Protein AF-E3LGC1-F1 (afdb_monomer_lite)

Foldseek 3Di:
DDDPDDDDDDDPPVCVVCVVVVVCCCVPPVVVVVVVVVVLQCCLCVPQQVVFFGWDQPDDDDDDDSVRIFTDGDPPFDDRNSPDHDDPPPPPVPPPPDDPDCVVVPPDDDDDDDDDDDDPDPDPPDDDPPDPDDDDDDDDDDD

Secondary structure (DSSP, 8-state):
---S--------TTHHHHHHHHHHHIIIIIHHHHHHHHHHHHHHHHHHSTTSEEEE-SS--SS--GGG-EEEEPTTEESSSS-EE-------PPPPSS---GGGT-------------------SS-----------------

Sequence (143 aa):
MNMNSVVIWSTSQSIRSRCGLIQNYLDNTLGPYLQLTDRSMDKCRQERCEGRGECYLPRPKLNPALYNFACRCERPYFGKSCEYRGRRIGYSKARPSVIPDVSAYFQSASTSSSGINRYNAPNQYYARTNVKNNNLEKRELKI

Organism: Caenorhabditis remanei (NCBI:txid31234)

Radius of gyration: 30.2 Å; chains: 1; bounding box: 85×73×46 Å

Structure (mmCIF, N/CA/C/O backbone):
data_AF-E3LGC1-F1
#
_entry.id   AF-E3LGC1-F1
#
loop_
_atom_site.group_PDB
_atom_site.id
_atom_site.type_symbol
_atom_site.label_atom_id
_atom_site.label_alt_id
_atom_site.label_comp_id
_atom_site.label_asym_id
_atom_site.label_entity_id
_atom_site.label_seq_id
_atom_site.pdbx_PDB_ins_code
_atom_site.Cartn_x
_atom_site.Cartn_y
_atom_site.Cartn_z
_atom_site.occupancy
_atom_site.B_iso_or_equiv
_atom_site.auth_seq_id
_atom_site.auth_comp_id
_atom_site.auth_asym_id
_atom_site.auth_atom_id
_atom_site.pdbx_PDB_model_num
ATOM 1 N N . MET A 1 1 ? 9.355 4.899 4.734 1.00 53.66 1 MET A N 1
ATOM 2 C CA . MET A 1 1 ? 9.551 3.712 5.582 1.00 53.66 1 MET A CA 1
ATOM 3 C C . MET A 1 1 ? 9.100 2.498 4.790 1.00 53.66 1 MET A C 1
ATOM 5 O O . MET A 1 1 ? 8.113 2.619 4.078 1.00 53.66 1 MET A O 1
ATOM 9 N N . ASN A 1 2 ? 9.845 1.393 4.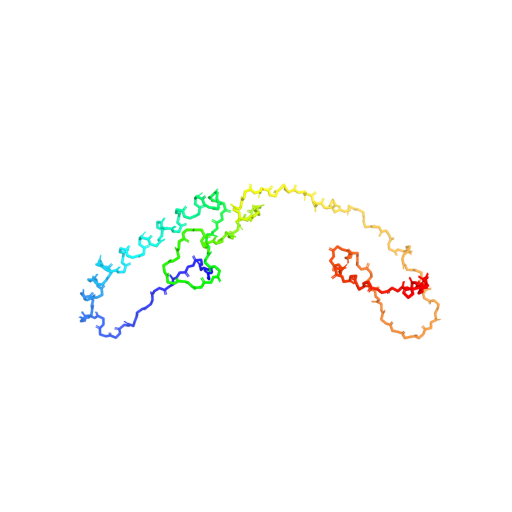837 1.00 64.94 2 ASN A N 1
ATOM 10 C CA . ASN A 1 2 ? 9.415 0.112 4.273 1.00 64.94 2 ASN A CA 1
ATOM 11 C C . ASN A 1 2 ? 8.949 -0.766 5.444 1.00 64.94 2 ASN A C 1
ATOM 13 O O . ASN A 1 2 ? 9.717 -0.925 6.394 1.00 64.94 2 ASN A O 1
ATOM 17 N N . MET A 1 3 ? 7.712 -1.257 5.408 1.00 69.06 3 MET A N 1
ATOM 18 C CA . MET A 1 3 ? 7.133 -2.122 6.436 1.00 69.06 3 MET A CA 1
ATOM 19 C C . MET A 1 3 ? 6.596 -3.382 5.764 1.00 69.06 3 MET A C 1
ATOM 21 O O . MET A 1 3 ? 5.773 -3.283 4.863 1.00 69.06 3 MET A O 1
ATOM 25 N N . ASN A 1 4 ? 7.056 -4.552 6.207 1.00 71.94 4 ASN A N 1
ATOM 26 C CA . ASN A 1 4 ? 6.619 -5.836 5.649 1.00 71.94 4 ASN A CA 1
ATOM 27 C C . ASN A 1 4 ? 5.306 -6.330 6.280 1.00 71.94 4 ASN A C 1
ATOM 29 O O . ASN A 1 4 ? 4.612 -7.153 5.696 1.00 71.94 4 ASN A O 1
ATOM 33 N N . SER A 1 5 ? 4.993 -5.869 7.492 1.00 81.19 5 SER A N 1
ATOM 34 C CA . SER A 1 5 ? 3.791 -6.250 8.230 1.00 81.19 5 SER A CA 1
ATOM 35 C C . SER A 1 5 ? 3.438 -5.179 9.253 1.00 81.19 5 SER A C 1
ATOM 37 O O . SER A 1 5 ? 4.331 -4.595 9.871 1.00 81.19 5 SER A O 1
ATOM 39 N N . VAL A 1 6 ? 2.144 -4.980 9.483 1.00 88.19 6 VAL A N 1
ATOM 40 C CA . VAL A 1 6 ? 1.616 -4.119 10.544 1.00 88.19 6 VAL A CA 1
ATOM 41 C C . VAL A 1 6 ? 0.771 -4.977 11.474 1.00 88.19 6 VAL A C 1
ATOM 43 O O . VAL A 1 6 ? -0.055 -5.762 11.017 1.00 88.19 6 VAL A O 1
ATOM 46 N N . VAL A 1 7 ? 0.976 -4.825 12.781 1.00 91.38 7 VAL A N 1
ATOM 47 C CA . VAL A 1 7 ? 0.143 -5.469 13.800 1.00 91.38 7 VAL A CA 1
ATOM 48 C C . VAL A 1 7 ? -0.765 -4.407 14.401 1.00 91.38 7 VAL A C 1
ATOM 50 O O . VAL A 1 7 ? -0.289 -3.447 15.005 1.00 91.38 7 VAL A O 1
ATOM 53 N N . ILE A 1 8 ? -2.073 -4.575 14.219 1.00 90.25 8 ILE A N 1
ATOM 54 C CA . ILE A 1 8 ? -3.087 -3.695 14.799 1.00 90.25 8 ILE A CA 1
ATOM 55 C C . ILE A 1 8 ? -3.514 -4.310 16.126 1.00 90.25 8 ILE A C 1
ATOM 57 O O . ILE A 1 8 ? -4.073 -5.404 16.162 1.00 90.25 8 ILE A O 1
ATOM 61 N N . TRP A 1 9 ? -3.226 -3.613 17.220 1.00 92.38 9 TRP A N 1
ATOM 62 C CA . TRP A 1 9 ? -3.525 -4.076 18.570 1.00 92.38 9 TRP A CA 1
ATOM 63 C C . TRP A 1 9 ? -4.506 -3.136 19.275 1.00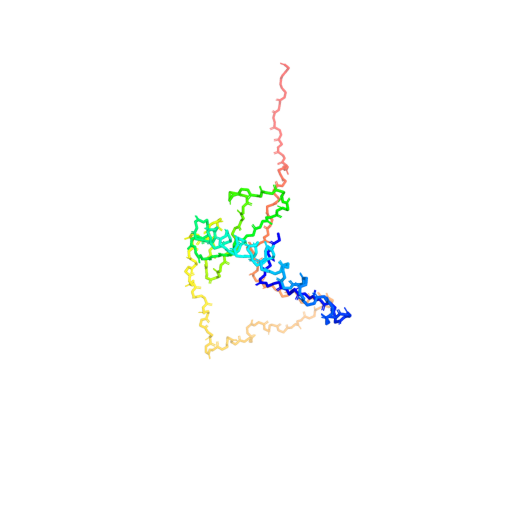 92.38 9 TRP A C 1
ATOM 65 O O . TRP A 1 9 ? -4.471 -1.920 19.094 1.00 92.38 9 TRP A O 1
ATOM 75 N N . SER A 1 10 ? -5.379 -3.721 20.096 1.00 90.31 10 SER A N 1
ATOM 76 C CA . SER A 1 10 ? -6.391 -3.032 20.894 1.00 90.31 10 SER A CA 1
ATOM 77 C C . SER A 1 10 ? -6.436 -3.632 22.301 1.00 90.31 10 SER A C 1
ATOM 79 O O . SER A 1 10 ? -6.300 -4.842 22.477 1.00 90.31 10 SER A O 1
ATOM 81 N N . THR A 1 11 ? -6.675 -2.788 23.304 1.00 92.12 11 THR A N 1
ATOM 82 C CA . THR A 1 11 ? -6.877 -3.208 24.700 1.00 92.12 11 THR A CA 1
ATOM 83 C C . THR A 1 11 ? -8.167 -4.022 24.876 1.00 92.12 11 THR A C 1
ATOM 85 O O . THR A 1 11 ? -9.177 -3.760 24.222 1.00 92.12 11 THR A O 1
ATOM 88 N N . SER A 1 12 ? -8.156 -4.983 25.805 1.00 92.88 12 SER A N 1
ATOM 89 C CA . SER A 1 12 ? -9.338 -5.760 26.209 1.00 92.88 12 SER A CA 1
ATOM 90 C C . SER A 1 12 ? -10.291 -4.990 27.134 1.00 92.88 12 SER A C 1
ATOM 92 O O . SER A 1 12 ? -11.405 -5.448 27.404 1.00 92.88 12 SER A O 1
ATOM 94 N N . GLN A 1 13 ? -9.882 -3.815 27.619 1.00 94.88 13 GLN A N 1
ATOM 95 C CA . GLN A 1 13 ? -10.653 -3.025 28.571 1.00 94.88 13 GLN A CA 1
ATOM 96 C C . GLN A 1 13 ? -12.014 -2.621 27.993 1.00 94.88 13 GLN A C 1
ATOM 98 O O . GLN A 1 13 ? -12.105 -1.929 26.971 1.00 94.88 13 GLN A O 1
ATOM 103 N N . SER A 1 14 ? -13.074 -3.058 28.680 1.00 93.12 14 SER A N 1
ATOM 104 C CA . SER A 1 14 ? -14.471 -2.813 28.309 1.00 93.12 14 SER A CA 1
ATOM 105 C C . SER A 1 14 ? -14.804 -3.238 26.871 1.00 93.12 14 SER A C 1
ATOM 107 O O . SER A 1 14 ? -15.623 -2.611 26.203 1.00 93.12 14 SER A O 1
ATOM 109 N N . ILE A 1 15 ? -14.185 -4.316 26.368 1.00 93.38 15 ILE A N 1
ATOM 110 C CA . ILE A 1 15 ? -14.383 -4.753 24.977 1.00 93.38 15 ILE A CA 1
ATOM 111 C C . ILE A 1 15 ? -15.847 -5.093 24.668 1.00 93.38 15 ILE A C 1
ATOM 113 O O . ILE A 1 15 ? -16.321 -4.803 23.576 1.00 93.38 15 ILE A O 1
ATOM 117 N N . ARG A 1 16 ? -16.600 -5.618 25.647 1.00 93.00 16 ARG A N 1
ATOM 118 C CA . ARG A 1 16 ? -18.027 -5.942 25.478 1.00 93.00 16 ARG A CA 1
ATOM 119 C C . ARG A 1 16 ? -18.871 -4.723 25.103 1.00 93.00 16 ARG A C 1
ATOM 121 O O . ARG A 1 16 ? -19.723 -4.841 24.234 1.00 93.00 16 ARG A O 1
ATOM 128 N N . SER A 1 17 ? -18.620 -3.562 25.713 1.00 94.44 17 SER A N 1
ATOM 129 C CA . SER A 1 17 ? -19.361 -2.332 25.396 1.00 94.44 17 SER A CA 1
ATOM 130 C C . SER A 1 17 ? -18.832 -1.621 24.149 1.00 94.44 17 SER A C 1
ATOM 132 O O . SER A 1 17 ? -19.563 -0.871 23.512 1.00 94.44 17 SER A O 1
ATOM 134 N N . ARG A 1 18 ? -17.572 -1.865 23.772 1.00 95.25 18 ARG A N 1
ATOM 135 C CA . ARG A 1 18 ? -16.916 -1.221 22.623 1.00 95.25 18 ARG A CA 1
ATOM 136 C C . ARG A 1 18 ? -16.981 -2.034 21.334 1.00 95.25 18 ARG A C 1
ATOM 138 O O . ARG A 1 18 ? -16.689 -1.474 20.284 1.00 95.25 18 ARG A O 1
ATOM 145 N N . CYS A 1 19 ? -17.352 -3.313 21.397 1.00 94.00 19 CYS A N 1
ATOM 146 C CA . CYS A 1 19 ? -17.324 -4.229 20.2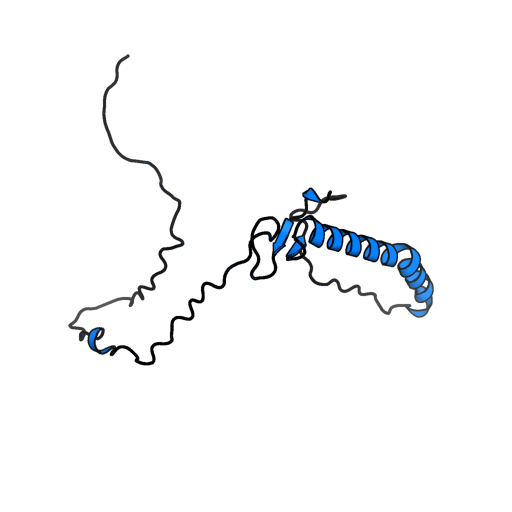56 1.00 94.00 19 CYS A CA 1
ATOM 147 C C . CYS A 1 19 ? -18.079 -3.664 19.044 1.00 94.00 19 CYS A C 1
ATOM 149 O O . CYS A 1 19 ? -17.506 -3.586 17.964 1.00 94.00 19 CYS A O 1
ATOM 151 N N . GLY A 1 20 ? -19.301 -3.153 19.243 1.00 95.94 20 GLY A N 1
ATOM 152 C CA . GLY A 1 20 ? -20.085 -2.549 18.158 1.00 95.94 20 GLY A CA 1
ATOM 153 C C . GLY A 1 20 ? -19.445 -1.291 17.555 1.00 95.94 20 GLY A C 1
ATOM 154 O O . GLY A 1 20 ? -19.463 -1.110 16.343 1.00 95.94 20 GLY A O 1
ATOM 155 N N . LEU A 1 21 ? -18.808 -0.442 18.373 1.00 94.50 21 LEU A N 1
ATOM 156 C CA . LEU A 1 21 ? -18.079 0.736 17.879 1.00 94.50 21 LEU A CA 1
ATOM 157 C C . LEU A 1 21 ? -16.820 0.343 17.101 1.00 94.50 21 LEU A C 1
ATOM 159 O O . LEU A 1 21 ? -16.504 0.960 16.088 1.00 94.50 21 LEU A O 1
ATOM 163 N N . ILE A 1 22 ? -16.107 -0.684 17.569 1.00 95.12 22 ILE A N 1
ATOM 164 C CA . ILE A 1 22 ? -14.932 -1.225 16.883 1.00 95.12 22 ILE A CA 1
ATOM 165 C C . ILE A 1 22 ? -15.352 -1.835 15.551 1.00 95.12 22 ILE A C 1
ATOM 167 O O . ILE A 1 22 ? -14.728 -1.529 14.544 1.00 95.12 22 ILE A O 1
ATOM 171 N N . GLN A 1 23 ? -16.423 -2.628 15.526 1.00 95.19 23 GLN A N 1
ATOM 172 C CA . GLN A 1 23 ? -16.977 -3.179 14.294 1.00 95.19 23 GLN A CA 1
ATOM 173 C C . GLN A 1 23 ? -17.323 -2.061 13.305 1.00 95.19 23 GLN A C 1
ATOM 175 O O . GLN A 1 23 ? -16.809 -2.056 12.194 1.00 95.19 23 GLN A O 1
ATOM 180 N N . ASN A 1 24 ? -18.076 -1.047 13.737 1.00 97.12 24 ASN A N 1
ATOM 181 C CA . ASN A 1 24 ? -18.408 0.089 12.877 1.00 97.12 24 ASN A CA 1
ATOM 182 C C . ASN A 1 24 ? -17.163 0.823 12.358 1.00 97.12 24 ASN A C 1
ATOM 184 O O . ASN A 1 24 ? -17.149 1.260 11.210 1.00 97.12 24 ASN A O 1
ATOM 188 N N . TYR A 1 25 ? -16.119 0.970 13.176 1.00 96.00 25 TYR A N 1
ATOM 189 C CA . TYR A 1 25 ? -14.857 1.573 12.747 1.00 96.00 25 TYR A CA 1
ATOM 190 C C . TYR A 1 25 ? -14.106 0.700 11.732 1.00 96.00 25 TYR A C 1
ATOM 192 O O . TYR A 1 25 ? -13.545 1.224 10.769 1.00 96.00 25 TYR A O 1
ATOM 200 N N . LEU A 1 26 ? -14.100 -0.621 11.924 1.00 95.75 26 LEU A N 1
ATOM 201 C CA . LEU A 1 26 ? -13.510 -1.569 10.983 1.00 95.75 26 LEU A CA 1
ATOM 202 C C . LEU A 1 26 ? -14.251 -1.549 9.645 1.00 95.75 26 LEU A C 1
ATOM 204 O O . LEU A 1 26 ? -13.602 -1.437 8.609 1.00 95.75 26 LEU A O 1
ATOM 208 N N . ASP A 1 27 ? -15.578 -1.575 9.670 1.00 97.00 27 ASP A N 1
ATOM 209 C CA . ASP A 1 27 ? -16.398 -1.684 8.465 1.00 97.00 27 ASP A CA 1
ATOM 210 C C . ASP A 1 27 ? -16.403 -0.383 7.651 1.00 97.00 27 ASP A C 1
ATOM 212 O O . ASP A 1 27 ? -16.292 -0.413 6.426 1.00 97.00 27 ASP A O 1
ATOM 216 N N . ASN A 1 28 ? -16.476 0.773 8.320 1.00 96.94 28 ASN A N 1
ATOM 217 C CA . ASN A 1 28 ? -16.685 2.056 7.639 1.00 96.94 28 ASN A CA 1
ATOM 218 C C . ASN A 1 28 ? -15.407 2.874 7.427 1.00 96.94 28 ASN A C 1
ATOM 220 O O . ASN A 1 28 ? -15.380 3.732 6.546 1.00 96.94 28 ASN A O 1
ATOM 224 N N . THR A 1 29 ? -14.353 2.632 8.212 1.00 95.38 29 THR A N 1
ATOM 225 C CA . THR A 1 29 ? -13.152 3.480 8.187 1.00 95.38 29 THR A CA 1
ATOM 226 C C . THR A 1 29 ? -11.894 2.673 7.908 1.00 95.38 29 THR A C 1
ATOM 228 O O . THR A 1 29 ? -11.248 2.865 6.878 1.00 95.38 29 THR A O 1
ATOM 231 N N . LEU A 1 30 ? -11.522 1.766 8.814 1.00 94.94 30 LEU A N 1
ATOM 232 C CA . LEU A 1 30 ? -10.226 1.095 8.751 1.00 94.94 30 LEU A CA 1
ATOM 233 C C . LEU A 1 30 ? -10.156 0.077 7.612 1.00 94.94 30 LEU A C 1
ATOM 235 O O . LEU A 1 30 ? -9.172 0.061 6.882 1.00 94.94 30 LEU A O 1
ATOM 239 N N . GLY A 1 31 ? -11.185 -0.751 7.439 1.00 94.94 31 GLY A N 1
ATOM 240 C CA . GLY A 1 31 ? -11.246 -1.777 6.399 1.00 94.94 31 GLY A CA 1
ATOM 241 C C . GLY A 1 31 ? -11.096 -1.190 4.995 1.00 94.94 31 GLY A C 1
ATOM 242 O O . GLY A 1 31 ? -10.156 -1.567 4.291 1.00 94.94 31 GLY A O 1
ATOM 243 N N . PRO A 1 32 ? -11.937 -0.217 4.594 1.00 96.31 32 PRO A N 1
ATOM 244 C CA . PRO A 1 32 ? -11.791 0.462 3.309 1.00 96.31 32 PRO A CA 1
ATOM 245 C C . PRO A 1 32 ? -10.428 1.145 3.141 1.00 96.31 32 PRO A C 1
ATOM 247 O O . PRO A 1 32 ? -9.822 1.058 2.074 1.00 96.31 32 PRO A O 1
ATOM 250 N N . TYR A 1 33 ? -9.905 1.783 4.193 1.00 92.38 33 TYR A N 1
ATOM 251 C CA . TYR A 1 33 ? -8.593 2.431 4.153 1.00 92.38 33 TYR A CA 1
ATOM 252 C C . TYR A 1 33 ? -7.447 1.437 3.908 1.00 92.38 33 TYR A C 1
ATOM 254 O O . TYR A 1 33 ? -6.568 1.701 3.083 1.00 92.38 33 TYR A O 1
ATOM 262 N N . LEU A 1 34 ? -7.461 0.285 4.585 1.00 92.75 34 LEU A N 1
ATOM 263 C CA . LEU A 1 34 ? -6.473 -0.775 4.381 1.00 92.75 34 LEU A CA 1
ATOM 264 C C . LEU A 1 34 ? -6.563 -1.334 2.959 1.00 92.75 34 LEU A C 1
ATOM 266 O O . LEU A 1 34 ? -5.550 -1.390 2.273 1.00 92.75 34 LEU A O 1
ATOM 270 N N . GLN A 1 35 ? -7.770 -1.621 2.464 1.00 93.69 35 GLN A N 1
ATOM 271 C CA . GLN A 1 35 ? -7.958 -2.103 1.090 1.00 93.69 35 GLN A CA 1
ATOM 272 C C . GLN A 1 35 ? -7.455 -1.108 0.035 1.00 93.69 35 GLN A C 1
ATOM 274 O O . GLN A 1 35 ? -6.848 -1.507 -0.958 1.00 93.69 35 GLN A O 1
ATOM 279 N N . LEU A 1 36 ? -7.706 0.192 0.223 1.00 91.25 36 LEU A N 1
ATOM 280 C CA . LEU A 1 36 ? -7.193 1.237 -0.667 1.00 91.25 36 LEU A CA 1
ATOM 281 C C . LEU A 1 36 ? -5.667 1.328 -0.608 1.00 91.25 36 LEU A C 1
ATOM 283 O O . LEU A 1 36 ? -5.023 1.500 -1.644 1.00 91.25 36 LEU A O 1
ATOM 287 N N . THR A 1 37 ? -5.096 1.193 0.589 1.00 87.38 37 THR A N 1
ATOM 288 C CA . THR A 1 37 ? -3.645 1.194 0.794 1.00 87.38 37 THR A CA 1
ATOM 289 C C . THR A 1 37 ? -3.002 0.007 0.085 1.00 87.38 37 THR A C 1
ATOM 291 O O . THR A 1 37 ? -2.090 0.217 -0.711 1.00 87.38 37 THR A O 1
ATOM 294 N N . ASP A 1 38 ? -3.521 -1.205 0.286 1.00 89.94 38 ASP A N 1
ATOM 295 C CA . ASP A 1 38 ? -3.008 -2.426 -0.342 1.00 89.94 38 ASP A CA 1
ATOM 296 C C . ASP A 1 38 ? -3.066 -2.323 -1.868 1.00 89.94 38 ASP A C 1
ATOM 298 O O . ASP A 1 38 ? -2.044 -2.458 -2.538 1.00 89.94 38 ASP A O 1
ATOM 302 N N . ARG A 1 39 ? -4.217 -1.925 -2.431 1.00 91.31 39 ARG A N 1
ATOM 303 C CA . ARG A 1 39 ? -4.357 -1.702 -3.883 1.00 91.31 39 ARG A CA 1
ATOM 304 C C . ARG A 1 39 ? -3.380 -0.654 -4.413 1.00 91.31 39 ARG A C 1
ATOM 306 O O . ARG A 1 39 ? -2.847 -0.810 -5.510 1.00 91.31 39 ARG A O 1
ATOM 313 N N . SER A 1 40 ? -3.146 0.426 -3.667 1.00 88.06 40 SER A N 1
ATOM 314 C CA . SER A 1 40 ? -2.187 1.463 -4.061 1.00 88.06 40 SER A CA 1
ATOM 315 C C . SER A 1 40 ? -0.746 0.948 -4.044 1.00 88.06 40 SER A C 1
ATOM 317 O O . SER A 1 40 ? 0.046 1.318 -4.915 1.00 88.06 40 SER A O 1
ATOM 319 N N . MET A 1 41 ? -0.391 0.122 -3.061 1.00 88.56 41 MET A N 1
ATOM 320 C CA . MET A 1 41 ? 0.939 -0.476 -2.953 1.00 88.56 41 MET A CA 1
ATOM 321 C C . MET A 1 41 ? 1.160 -1.528 -4.041 1.00 88.56 41 MET A C 1
ATOM 323 O O . MET A 1 41 ? 2.204 -1.497 -4.691 1.00 88.56 41 MET A O 1
ATOM 327 N N . ASP A 1 42 ? 0.158 -2.360 -4.326 1.00 91.00 42 ASP A N 1
ATOM 328 C CA . ASP A 1 42 ? 0.176 -3.335 -5.421 1.00 91.00 42 ASP A CA 1
ATOM 329 C C . ASP A 1 42 ? 0.318 -2.657 -6.781 1.00 91.00 42 ASP A C 1
ATOM 331 O O . ASP A 1 42 ? 1.154 -3.051 -7.598 1.00 91.00 42 ASP A O 1
ATOM 335 N N . LYS A 1 43 ? -0.438 -1.577 -7.011 1.00 91.50 43 LYS A N 1
ATOM 336 C CA . LYS A 1 43 ? -0.317 -0.769 -8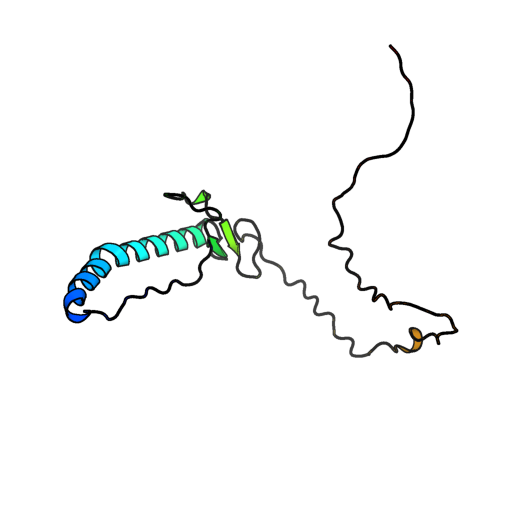.226 1.00 91.50 43 LYS A CA 1
ATOM 337 C C . LYS A 1 43 ? 1.098 -0.216 -8.381 1.00 91.50 43 LYS A C 1
ATOM 339 O O . LYS A 1 43 ? 1.683 -0.316 -9.453 1.00 91.50 43 LYS A O 1
ATOM 344 N N . CYS A 1 44 ? 1.682 0.310 -7.306 1.00 90.94 44 CYS A N 1
ATOM 345 C CA . CYS A 1 44 ? 3.063 0.781 -7.325 1.00 90.94 44 CYS A CA 1
ATOM 346 C C . CYS A 1 44 ? 4.056 -0.351 -7.618 1.00 90.94 44 CYS A C 1
ATOM 348 O O . CYS A 1 44 ? 4.947 -0.193 -8.455 1.00 90.94 44 CYS A O 1
ATOM 350 N N . ARG A 1 45 ? 3.893 -1.508 -6.970 1.00 92.44 45 ARG A N 1
ATOM 351 C CA . ARG A 1 45 ? 4.724 -2.692 -7.201 1.00 92.44 45 ARG A CA 1
ATOM 352 C C . ARG A 1 45 ? 4.700 -3.100 -8.672 1.00 92.44 45 ARG A C 1
ATOM 354 O O . ARG A 1 45 ? 5.762 -3.361 -9.232 1.00 92.44 45 ARG A O 1
ATOM 361 N N . GLN A 1 46 ? 3.526 -3.120 -9.295 1.00 93.56 46 GLN A N 1
ATOM 362 C CA . GLN A 1 46 ? 3.360 -3.496 -10.699 1.00 93.56 46 GLN A CA 1
ATOM 363 C C . GLN A 1 46 ? 3.897 -2.427 -11.658 1.00 93.56 46 GLN A C 1
ATOM 365 O O . GLN A 1 46 ? 4.749 -2.732 -12.485 1.00 93.56 46 GLN A O 1
ATOM 370 N N . GLU A 1 47 ? 3.447 -1.178 -11.529 1.00 92.12 47 GLU A N 1
ATOM 371 C CA . GLU A 1 47 ? 3.743 -0.112 -12.498 1.00 92.12 47 GLU A CA 1
ATOM 372 C C . GLU A 1 47 ? 5.158 0.455 -12.366 1.00 92.12 47 GLU A C 1
ATOM 374 O O . GLU A 1 47 ? 5.717 0.959 -13.337 1.00 92.12 47 GLU A O 1
ATOM 379 N N . ARG A 1 48 ? 5.738 0.425 -11.162 1.00 91.44 48 ARG A N 1
ATOM 380 C CA . ARG A 1 48 ? 7.022 1.080 -10.882 1.00 91.44 48 ARG A CA 1
ATOM 381 C C . ARG A 1 48 ? 8.149 0.112 -10.586 1.00 91.44 48 ARG A C 1
ATOM 383 O O . ARG A 1 48 ? 9.280 0.418 -10.941 1.00 91.44 48 ARG A O 1
ATOM 390 N N . CYS A 1 49 ? 7.861 -1.002 -9.920 1.00 93.06 49 CYS A N 1
ATOM 391 C CA . CYS A 1 49 ? 8.877 -1.982 -9.537 1.00 93.06 49 CYS A CA 1
ATOM 392 C C . CYS A 1 49 ? 8.831 -3.259 -10.388 1.00 93.06 49 CYS A C 1
ATOM 394 O O . CYS A 1 49 ? 9.364 -4.286 -9.961 1.00 93.06 49 CYS A O 1
ATOM 396 N N . GLU A 1 50 ? 8.173 -3.224 -11.556 1.00 92.88 50 GLU A N 1
ATOM 397 C CA . GLU A 1 50 ? 8.083 -4.342 -12.514 1.00 92.88 50 GLU A CA 1
ATOM 398 C C . GLU A 1 50 ? 7.504 -5.634 -11.898 1.00 92.88 50 GLU A C 1
ATOM 400 O O . GLU A 1 50 ? 7.809 -6.749 -12.327 1.00 92.88 50 GLU A O 1
ATOM 405 N N . GLY A 1 51 ? 6.735 -5.509 -10.811 1.00 93.00 51 GLY A N 1
ATOM 406 C CA . GLY A 1 51 ? 6.243 -6.625 -9.995 1.00 93.00 51 GLY A CA 1
ATOM 407 C C . GLY A 1 51 ? 7.317 -7.352 -9.169 1.00 93.00 51 GLY A C 1
ATOM 408 O O . GLY A 1 51 ? 7.000 -8.307 -8.457 1.00 93.00 51 GLY A O 1
ATOM 409 N N . ARG A 1 52 ? 8.578 -6.908 -9.236 1.00 93.56 52 ARG A N 1
ATOM 410 C CA . ARG A 1 52 ? 9.794 -7.593 -8.747 1.00 93.56 52 ARG A CA 1
ATOM 411 C C . ARG A 1 52 ? 10.423 -6.921 -7.525 1.00 93.56 52 ARG A C 1
ATOM 413 O O . ARG A 1 52 ? 11.605 -7.112 -7.225 1.00 93.56 52 ARG A O 1
ATOM 420 N N . GLY A 1 53 ? 9.660 -6.090 -6.833 1.00 92.00 53 GLY A N 1
ATOM 421 C CA . GLY A 1 53 ? 10.124 -5.380 -5.656 1.00 92.00 53 GLY A CA 1
ATOM 422 C C . GLY A 1 53 ? 8.987 -4.732 -4.895 1.00 92.00 53 GLY A C 1
ATOM 423 O O . GLY A 1 53 ? 7.881 -4.581 -5.405 1.00 92.00 53 GLY A O 1
ATOM 424 N N . GLU A 1 54 ? 9.300 -4.318 -3.677 1.00 91.56 54 GLU A N 1
ATOM 425 C CA . GLU A 1 54 ? 8.366 -3.630 -2.799 1.00 91.56 54 GLU A CA 1
ATOM 426 C C . GLU A 1 54 ? 8.521 -2.120 -2.932 1.00 91.56 54 GLU A C 1
ATOM 428 O O . GLU A 1 54 ? 9.636 -1.584 -2.874 1.00 91.56 54 GLU A O 1
ATOM 433 N N . CYS A 1 55 ? 7.400 -1.417 -3.064 1.00 91.06 55 CYS A N 1
ATOM 434 C CA . CYS A 1 55 ? 7.404 0.035 -3.007 1.00 91.06 55 CYS A CA 1
ATOM 435 C C . CYS A 1 55 ? 7.590 0.518 -1.570 1.00 91.06 55 CYS A C 1
ATOM 437 O O . CYS A 1 55 ? 7.041 -0.029 -0.620 1.00 91.06 55 CYS A O 1
ATOM 439 N N . TYR A 1 56 ? 8.340 1.598 -1.394 1.00 89.81 56 TYR A N 1
ATOM 440 C CA . TYR A 1 56 ? 8.400 2.305 -0.124 1.00 89.81 56 TYR A CA 1
ATOM 441 C C . TYR A 1 56 ? 8.567 3.797 -0.353 1.00 89.81 56 TYR A C 1
ATOM 443 O O . TYR A 1 56 ? 9.148 4.238 -1.344 1.00 89.81 56 TYR A O 1
ATOM 451 N N . LEU A 1 57 ? 8.084 4.595 0.593 1.00 87.31 57 LEU A N 1
ATOM 452 C CA . LEU A 1 57 ? 8.229 6.041 0.525 1.00 87.31 57 LEU A CA 1
ATOM 453 C C . LEU A 1 57 ? 9.515 6.468 1.257 1.00 87.31 57 LEU A C 1
ATOM 455 O O . LEU A 1 57 ? 9.596 6.265 2.473 1.00 87.31 57 LEU A O 1
ATOM 459 N N . PRO A 1 58 ? 10.536 7.040 0.589 1.00 84.56 58 PRO A N 1
ATOM 460 C CA . PRO A 1 58 ? 11.797 7.390 1.251 1.00 84.56 58 PRO A CA 1
ATOM 461 C C . PRO A 1 58 ? 11.636 8.474 2.318 1.00 84.56 58 PRO A C 1
ATOM 463 O O . PRO A 1 58 ? 12.317 8.442 3.338 1.00 84.56 58 PRO A O 1
ATOM 466 N N . ARG A 1 59 ? 10.714 9.418 2.097 1.00 82.88 59 ARG A N 1
ATOM 467 C CA . ARG A 1 59 ? 10.402 10.504 3.029 1.00 82.88 59 ARG A CA 1
ATOM 468 C C . ARG A 1 59 ? 8.898 10.577 3.266 1.00 82.88 59 ARG A C 1
ATOM 470 O O . ARG A 1 59 ? 8.170 10.553 2.277 1.00 82.88 59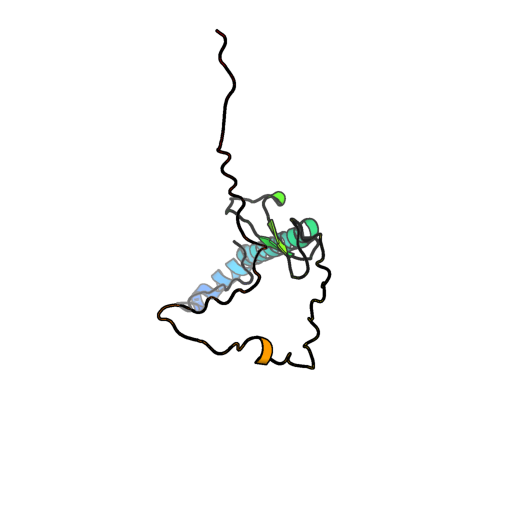 ARG A O 1
ATOM 477 N N . PRO A 1 60 ? 8.430 10.693 4.520 1.00 78.06 60 PRO A N 1
ATOM 478 C CA . PRO A 1 60 ? 7.014 10.899 4.803 1.00 78.06 60 PRO A CA 1
ATOM 479 C C . PRO A 1 60 ? 6.502 12.126 4.041 1.00 78.06 60 PRO A C 1
ATOM 481 O O . PRO A 1 60 ? 7.125 13.186 4.090 1.00 78.06 60 PRO A O 1
ATOM 484 N N . LYS A 1 61 ? 5.395 11.977 3.315 1.00 78.06 61 LYS A N 1
ATOM 485 C CA . LYS A 1 61 ? 4.699 13.076 2.642 1.00 78.06 61 LYS A CA 1
ATOM 486 C C . LYS A 1 61 ? 3.205 12.927 2.880 1.00 78.06 61 LYS A C 1
ATOM 488 O O . LYS A 1 61 ? 2.695 11.810 2.854 1.00 78.06 61 LYS A O 1
ATOM 493 N N . LEU A 1 62 ? 2.526 14.054 3.071 1.00 73.12 62 LEU A N 1
ATOM 494 C CA . LEU A 1 62 ? 1.072 14.110 3.022 1.00 73.12 62 LEU A CA 1
ATOM 495 C C . LEU A 1 62 ? 0.664 13.904 1.553 1.00 73.12 62 LEU A C 1
ATOM 497 O O . LEU A 1 62 ? 1.090 14.677 0.700 1.00 73.12 62 LEU A O 1
ATOM 501 N N . ASN A 1 63 ? -0.083 12.839 1.253 1.00 70.06 63 ASN A N 1
ATOM 502 C CA . ASN A 1 63 ? -0.525 12.468 -0.102 1.00 70.06 63 ASN A CA 1
ATOM 503 C C . ASN A 1 63 ? 0.618 12.288 -1.127 1.00 70.06 63 ASN A C 1
ATOM 505 O O . ASN A 1 63 ? 0.802 13.104 -2.035 1.00 70.06 63 ASN A O 1
ATOM 509 N N . PRO A 1 64 ? 1.419 11.216 -1.012 1.00 73.94 64 PRO A N 1
ATOM 510 C CA . PRO A 1 64 ? 2.488 10.949 -1.963 1.00 73.94 64 PRO A CA 1
ATOM 511 C C . PRO A 1 64 ? 1.925 10.521 -3.325 1.00 73.94 64 PRO A C 1
ATOM 513 O O . PRO A 1 64 ? 1.284 9.484 -3.449 1.00 73.94 64 PRO A O 1
ATOM 516 N N . ALA A 1 65 ? 2.238 11.274 -4.381 1.00 75.69 65 ALA A N 1
ATOM 517 C CA . ALA A 1 65 ? 2.022 10.800 -5.748 1.00 75.69 65 ALA A CA 1
ATOM 518 C C . ALA A 1 65 ? 2.913 9.580 -6.059 1.00 75.69 65 ALA A C 1
ATOM 520 O O . ALA A 1 65 ? 4.011 9.463 -5.503 1.00 75.69 65 ALA A O 1
ATOM 521 N N . LEU A 1 66 ? 2.480 8.724 -6.991 1.00 70.00 66 LEU A N 1
ATOM 522 C CA . LEU A 1 66 ? 3.124 7.445 -7.336 1.00 70.00 66 LEU A CA 1
ATOM 523 C C . LEU A 1 66 ? 4.629 7.571 -7.647 1.00 70.00 66 LEU A C 1
ATOM 525 O O . LEU A 1 66 ? 5.431 6.711 -7.285 1.00 70.00 66 LEU A O 1
ATOM 529 N N . TYR A 1 67 ? 5.051 8.684 -8.251 1.00 73.88 67 TYR A N 1
ATOM 530 C CA . TYR A 1 67 ? 6.456 8.914 -8.593 1.00 73.88 67 TYR A CA 1
ATOM 531 C C . TYR A 1 67 ? 7.371 9.212 -7.393 1.00 73.88 67 TYR A C 1
ATOM 533 O O . TYR A 1 67 ? 8.592 9.248 -7.554 1.00 73.88 67 TYR A O 1
ATOM 541 N N . ASN A 1 68 ? 6.816 9.428 -6.197 1.00 83.56 68 ASN A N 1
ATOM 542 C CA . ASN A 1 68 ? 7.592 9.641 -4.973 1.00 83.56 68 ASN A CA 1
ATOM 543 C C . ASN A 1 68 ? 8.065 8.332 -4.331 1.00 83.56 68 ASN A C 1
ATOM 545 O O . ASN A 1 68 ? 8.929 8.368 -3.452 1.00 83.56 68 ASN A O 1
ATOM 549 N N . PHE A 1 69 ? 7.499 7.196 -4.735 1.00 86.56 69 PHE A N 1
ATOM 550 C CA . PHE A 1 69 ? 7.878 5.896 -4.202 1.00 86.56 69 PHE A CA 1
ATOM 551 C C . PHE A 1 69 ? 9.222 5.447 -4.786 1.00 86.56 69 PHE A C 1
ATOM 553 O O . PHE A 1 69 ? 9.590 5.788 -5.911 1.00 86.56 69 PHE A O 1
ATOM 560 N N . ALA A 1 70 ? 9.990 4.701 -4.009 1.00 90.62 70 ALA A N 1
ATOM 561 C CA . ALA A 1 70 ? 11.200 4.024 -4.450 1.00 90.62 70 ALA A CA 1
ATOM 562 C C . ALA A 1 70 ? 10.989 2.512 -4.354 1.00 90.62 70 ALA A C 1
ATOM 564 O O . ALA A 1 70 ? 10.162 2.051 -3.567 1.00 90.62 70 ALA A O 1
ATOM 565 N N . CYS A 1 71 ? 11.742 1.754 -5.145 1.00 92.19 71 CYS A N 1
ATOM 566 C CA . CYS A 1 71 ? 11.651 0.303 -5.165 1.00 92.19 71 CYS A CA 1
ATOM 567 C C . CYS A 1 71 ? 12.733 -0.327 -4.294 1.00 92.19 71 CYS A C 1
ATOM 569 O O . CYS A 1 71 ? 13.912 0.023 -4.379 1.00 92.19 71 CYS A O 1
ATOM 571 N N . ARG A 1 72 ? 12.340 -1.298 -3.473 1.00 92.38 72 ARG A N 1
ATOM 572 C CA . ARG A 1 72 ? 13.249 -2.247 -2.837 1.00 92.38 72 ARG A CA 1
ATOM 573 C C . ARG A 1 72 ? 13.115 -3.579 -3.557 1.00 92.38 72 ARG A C 1
ATOM 575 O O . ARG A 1 72 ? 12.160 -4.315 -3.336 1.00 92.38 72 ARG A O 1
ATOM 582 N N . CYS A 1 73 ? 14.083 -3.872 -4.411 1.00 93.00 73 CYS A N 1
ATOM 583 C CA . CYS A 1 73 ? 14.030 -5.047 -5.268 1.00 93.00 73 CYS A CA 1
ATOM 584 C C . CYS A 1 73 ? 14.197 -6.354 -4.499 1.00 93.00 73 CYS A C 1
ATOM 586 O O . CYS A 1 73 ? 15.037 -6.468 -3.599 1.00 93.00 73 CYS A O 1
ATOM 588 N N . GLU A 1 74 ? 13.417 -7.352 -4.897 1.00 91.19 74 GLU A N 1
ATOM 589 C CA . GLU A 1 74 ? 13.629 -8.731 -4.489 1.00 91.19 74 GLU A CA 1
ATOM 590 C C . GLU A 1 74 ? 14.870 -9.270 -5.202 1.00 91.19 74 GLU A C 1
ATOM 592 O O . GLU A 1 74 ? 15.083 -9.032 -6.391 1.00 91.19 74 GLU A O 1
ATOM 597 N N . ARG A 1 75 ? 15.719 -10.024 -4.499 1.00 88.88 75 ARG A N 1
ATOM 598 C CA . ARG A 1 75 ? 16.863 -10.673 -5.153 1.00 88.88 75 ARG A CA 1
ATOM 599 C C . ARG A 1 75 ? 16.343 -11.699 -6.173 1.00 88.88 75 ARG A C 1
ATOM 601 O O . ARG A 1 75 ? 15.428 -12.446 -5.843 1.00 88.88 75 ARG A O 1
ATOM 608 N N . PRO A 1 76 ? 16.945 -11.819 -7.370 1.00 91.25 76 PRO A N 1
ATOM 609 C CA . PRO A 1 76 ? 18.204 -11.218 -7.815 1.00 91.25 76 PRO A CA 1
ATOM 610 C C . PRO A 1 76 ? 18.040 -9.897 -8.594 1.00 91.25 76 PRO A C 1
ATOM 612 O O . PRO A 1 76 ? 18.951 -9.525 -9.331 1.00 91.25 76 PRO A O 1
ATOM 615 N N . TYR A 1 77 ? 16.899 -9.218 -8.504 1.00 92.69 77 TYR A N 1
ATOM 616 C CA . TYR A 1 77 ? 16.635 -7.993 -9.255 1.00 92.69 77 TYR A CA 1
ATOM 617 C C . TYR A 1 77 ? 17.298 -6.761 -8.624 1.00 92.69 77 TYR A C 1
ATOM 619 O O . TYR A 1 77 ? 17.508 -6.694 -7.411 1.00 92.69 77 TYR A O 1
ATOM 627 N N . PHE A 1 78 ? 17.658 -5.789 -9.458 1.00 90.69 78 PHE A N 1
ATOM 628 C CA . PHE A 1 78 ? 18.272 -4.519 -9.073 1.00 90.69 78 PHE A CA 1
ATOM 629 C C . PHE A 1 78 ? 17.975 -3.434 -10.123 1.00 90.69 78 PHE A C 1
ATOM 631 O O . PHE A 1 78 ? 17.435 -3.720 -11.188 1.00 90.69 78 PHE A O 1
ATOM 638 N N . GLY A 1 79 ? 18.326 -2.184 -9.817 1.00 90.06 79 GLY A N 1
ATOM 639 C CA . GLY A 1 79 ? 17.956 -1.011 -10.618 1.00 90.06 79 GLY A CA 1
ATOM 640 C C . GLY A 1 79 ? 17.043 -0.067 -9.839 1.00 90.06 79 GLY A C 1
ATOM 641 O O . GLY A 1 79 ? 16.793 -0.289 -8.652 1.00 90.06 79 GLY A O 1
ATOM 642 N N . LYS A 1 80 ? 16.574 1.012 -10.475 1.00 91.25 80 LYS A N 1
ATOM 643 C CA . LYS A 1 80 ? 15.666 1.975 -9.814 1.00 91.25 80 LYS A CA 1
ATOM 644 C C . LYS A 1 80 ? 14.230 1.448 -9.726 1.00 91.25 80 LYS A C 1
ATOM 646 O O . LYS A 1 80 ? 13.513 1.822 -8.799 1.00 91.25 80 LYS A O 1
ATOM 651 N N . SER A 1 81 ? 13.869 0.572 -10.655 1.00 92.56 81 SER A N 1
ATOM 652 C CA . SER A 1 81 ? 12.556 -0.033 -10.874 1.00 92.56 81 SER A CA 1
ATOM 653 C C . SER A 1 81 ? 12.605 -1.567 -10.826 1.00 92.56 81 SER A C 1
ATOM 655 O O . SER A 1 81 ? 11.641 -2.227 -11.184 1.00 92.56 81 SER A O 1
ATOM 657 N N . CYS A 1 82 ? 13.717 -2.163 -10.379 1.00 93.88 82 CYS A N 1
ATOM 658 C CA . CYS A 1 82 ? 13.927 -3.622 -10.375 1.00 93.88 82 CYS A CA 1
ATOM 659 C C . CYS A 1 82 ? 13.923 -4.258 -11.774 1.00 93.88 82 CYS A C 1
ATOM 661 O O . CYS A 1 82 ? 13.627 -5.443 -11.956 1.00 93.88 82 CYS A O 1
ATOM 663 N N . GLU A 1 83 ? 14.310 -3.454 -12.758 1.00 93.06 83 GLU A N 1
ATOM 664 C CA . GLU A 1 83 ? 14.317 -3.771 -14.175 1.00 93.06 83 GLU A CA 1
ATOM 665 C C . GLU A 1 83 ? 15.419 -4.780 -14.546 1.00 93.06 83 GLU A C 1
ATOM 667 O O . GLU A 1 83 ? 15.228 -5.635 -15.416 1.00 93.06 83 GLU A O 1
ATOM 672 N N . TYR A 1 84 ? 16.557 -4.762 -13.845 1.00 91.69 84 TYR A N 1
ATOM 673 C CA . TYR A 1 84 ? 17.688 -5.634 -14.147 1.00 91.69 84 TYR A CA 1
ATOM 674 C C . TYR A 1 84 ? 17.658 -6.896 -13.297 1.00 91.69 84 TYR A C 1
ATOM 676 O O . TYR A 1 84 ? 17.534 -6.845 -12.077 1.00 91.69 84 TYR A O 1
ATOM 684 N N . ARG A 1 85 ? 17.848 -8.056 -13.931 1.00 90.25 85 ARG A N 1
ATOM 685 C CA . ARG A 1 85 ? 18.028 -9.333 -13.235 1.00 90.25 85 ARG A CA 1
ATOM 686 C C . ARG A 1 85 ? 19.511 -9.657 -13.123 1.00 90.25 85 ARG A C 1
ATOM 688 O O . ARG A 1 85 ? 20.191 -9.824 -14.135 1.00 90.25 85 ARG A O 1
ATOM 695 N N . GLY A 1 86 ? 20.002 -9.830 -11.901 1.00 82.25 86 GLY A N 1
ATOM 696 C CA . GLY A 1 86 ? 21.333 -10.365 -11.645 1.00 82.25 86 GLY A CA 1
ATOM 697 C C . GLY A 1 86 ? 21.451 -11.754 -12.243 1.00 82.25 86 GLY A C 1
ATOM 698 O O . GLY A 1 86 ? 20.804 -12.696 -11.778 1.00 82.25 86 GLY A O 1
ATOM 699 N N . ARG A 1 87 ? 22.290 -11.903 -13.272 1.00 75.81 87 ARG A N 1
ATOM 700 C CA . ARG A 1 87 ? 22.788 -13.228 -13.637 1.00 75.81 87 ARG A CA 1
ATOM 701 C C . ARG A 1 87 ? 23.535 -13.732 -12.410 1.00 75.81 87 ARG A C 1
ATOM 703 O O . ARG A 1 87 ? 24.389 -13.017 -11.885 1.00 75.81 87 ARG A O 1
ATOM 710 N N . ARG A 1 88 ? 23.223 -14.941 -11.934 1.00 58.78 88 ARG A N 1
ATOM 711 C CA . ARG A 1 88 ? 24.161 -15.638 -11.054 1.00 58.78 88 ARG A CA 1
ATOM 712 C C . ARG A 1 88 ? 25.446 -15.780 -11.866 1.00 58.78 88 ARG A C 1
ATOM 714 O O . ARG A 1 88 ? 25.550 -16.695 -12.674 1.00 58.78 88 ARG A O 1
ATOM 721 N N . ILE A 1 89 ? 26.410 -14.881 -11.688 1.00 55.47 89 ILE A N 1
ATOM 722 C CA . ILE A 1 89 ? 27.789 -15.258 -11.950 1.00 55.47 89 ILE A CA 1
ATOM 723 C C . ILE A 1 89 ? 28.088 -16.222 -10.816 1.00 55.47 89 ILE A C 1
ATOM 725 O O . ILE A 1 89 ? 28.314 -15.820 -9.675 1.00 55.47 89 ILE A O 1
ATOM 729 N N . GLY A 1 90 ? 27.905 -17.507 -11.109 1.00 51.16 90 GLY A N 1
ATOM 730 C CA . GLY A 1 90 ? 28.325 -18.580 -10.240 1.00 51.16 90 GLY A CA 1
ATOM 731 C C . GLY A 1 90 ? 29.827 -18.463 -10.047 1.00 51.16 90 GLY A C 1
ATOM 732 O O . GLY A 1 90 ? 30.591 -19.084 -10.765 1.00 51.16 90 GLY A O 1
ATOM 733 N N . TYR A 1 91 ? 30.252 -17.703 -9.047 1.00 55.34 91 TYR A N 1
ATOM 734 C CA . TYR A 1 91 ? 31.480 -18.016 -8.342 1.00 55.34 91 TYR A CA 1
ATOM 735 C C . TYR A 1 91 ? 31.120 -18.979 -7.213 1.00 55.34 91 TYR A C 1
ATOM 737 O O . TYR A 1 91 ? 31.382 -18.723 -6.042 1.00 55.34 91 TYR A O 1
ATOM 745 N N . SER A 1 92 ? 30.552 -20.139 -7.560 1.00 51.50 92 SER A N 1
ATOM 746 C CA . SER A 1 92 ? 31.040 -21.331 -6.886 1.00 51.50 92 SER A CA 1
ATOM 747 C C . SER A 1 92 ? 32.496 -21.419 -7.318 1.00 51.50 92 SER A C 1
ATOM 749 O O . SER A 1 92 ? 32.798 -21.956 -8.382 1.00 51.50 92 SER A O 1
ATOM 751 N N . LYS A 1 93 ? 33.412 -20.818 -6.548 1.00 51.22 93 LYS A N 1
ATOM 752 C CA . LYS A 1 93 ? 34.787 -21.299 -6.603 1.00 51.22 93 LYS A CA 1
ATOM 753 C C . LYS A 1 93 ? 34.650 -22.801 -6.405 1.00 51.22 93 LYS A C 1
ATOM 755 O O . LYS A 1 93 ? 34.096 -23.215 -5.385 1.00 51.22 93 LYS A O 1
ATOM 760 N N . ALA A 1 94 ? 35.032 -23.591 -7.408 1.00 53.62 94 ALA A N 1
ATOM 761 C CA . ALA A 1 94 ? 35.188 -25.017 -7.203 1.00 53.62 94 ALA A CA 1
ATOM 762 C C . ALA A 1 94 ? 36.040 -25.137 -5.941 1.00 53.62 94 ALA A C 1
ATOM 764 O O . ALA A 1 94 ? 37.132 -24.568 -5.884 1.00 53.62 94 ALA A O 1
ATOM 765 N N . ARG A 1 95 ? 35.481 -25.737 -4.886 1.00 52.69 95 ARG A N 1
ATOM 766 C CA . ARG A 1 95 ? 36.254 -26.055 -3.693 1.00 52.69 95 ARG A CA 1
ATOM 767 C C . ARG A 1 95 ? 37.424 -26.884 -4.217 1.00 52.69 95 ARG A C 1
ATOM 769 O O . ARG A 1 95 ? 37.145 -27.927 -4.810 1.00 52.69 95 ARG A O 1
ATOM 776 N N . PRO A 1 96 ? 38.683 -26.429 -4.099 1.00 54.19 96 PRO A N 1
ATOM 777 C CA . PRO A 1 96 ? 39.798 -27.257 -4.511 1.00 54.19 96 PRO A CA 1
ATOM 778 C C . PRO A 1 96 ? 39.667 -28.572 -3.743 1.00 54.19 96 PRO A C 1
ATOM 780 O O . PRO A 1 96 ? 39.587 -28.564 -2.514 1.00 54.19 96 PRO A O 1
ATOM 783 N N . SER A 1 97 ? 39.569 -29.692 -4.455 1.00 60.97 97 SER A N 1
ATOM 784 C CA . SER A 1 97 ? 39.646 -31.028 -3.851 1.00 60.97 97 SER A CA 1
ATOM 785 C C . SER A 1 97 ? 41.046 -31.307 -3.296 1.00 60.97 97 SER A C 1
ATOM 787 O O . SER A 1 97 ? 41.240 -32.275 -2.569 1.00 60.97 97 SER A O 1
ATOM 789 N N . VAL A 1 98 ? 42.003 -30.431 -3.607 1.00 63.28 98 VAL A N 1
ATOM 790 C CA . VAL A 1 98 ? 43.380 -30.470 -3.140 1.00 63.28 98 VAL A CA 1
ATOM 791 C C . VAL A 1 98 ? 43.661 -29.174 -2.388 1.00 63.28 98 VAL A C 1
ATOM 793 O O . VAL A 1 98 ? 43.641 -28.084 -2.961 1.00 63.28 98 VAL A O 1
ATOM 796 N N . ILE A 1 99 ? 43.883 -29.300 -1.082 1.00 59.84 99 ILE A N 1
ATOM 797 C CA . ILE A 1 99 ? 44.432 -28.228 -0.252 1.00 59.84 99 ILE A CA 1
ATOM 798 C C . ILE A 1 99 ? 45.859 -27.985 -0.774 1.00 59.84 99 ILE A C 1
ATOM 800 O O . ILE A 1 99 ? 46.633 -28.943 -0.796 1.00 59.84 99 ILE A O 1
ATOM 804 N N . PRO A 1 100 ? 46.220 -26.776 -1.241 1.00 59.12 100 PRO A N 1
ATOM 805 C CA . PRO A 1 100 ? 47.597 -26.504 -1.632 1.00 59.12 100 PRO A CA 1
ATOM 806 C C . PRO A 1 100 ? 48.492 -26.685 -0.408 1.00 59.12 100 PRO A C 1
ATOM 808 O O . PRO A 1 100 ? 48.162 -26.201 0.677 1.00 59.12 100 PRO A O 1
ATOM 811 N N . ASP A 1 101 ? 49.591 -27.413 -0.585 1.00 60.22 101 ASP A N 1
ATOM 812 C CA . ASP A 1 101 ? 50.556 -27.657 0.477 1.00 60.22 101 ASP A CA 1
ATOM 813 C C . ASP A 1 101 ? 51.074 -26.315 1.021 1.00 60.22 101 ASP A C 1
ATOM 815 O O . ASP A 1 101 ? 51.673 -25.505 0.310 1.00 60.22 101 ASP A O 1
ATOM 819 N N . VAL A 1 102 ? 50.766 -26.050 2.291 1.00 59.00 102 VAL A N 1
ATOM 820 C CA . VAL A 1 102 ? 51.060 -24.782 2.972 1.00 59.00 102 VAL A CA 1
ATOM 821 C C . VAL A 1 102 ? 52.546 -24.704 3.356 1.00 59.00 102 VAL A C 1
ATOM 823 O O . VAL A 1 102 ? 53.016 -23.654 3.792 1.00 59.00 102 VAL A O 1
ATOM 826 N N . SER A 1 103 ? 53.316 -25.778 3.147 1.00 60.38 103 SER A N 1
ATOM 827 C CA . SER A 1 103 ? 54.762 -25.838 3.386 1.00 60.38 103 SER A CA 1
ATOM 828 C C . SER A 1 103 ? 55.549 -24.756 2.631 1.00 60.38 103 SER A C 1
ATOM 830 O O . SER A 1 103 ? 56.532 -24.242 3.159 1.00 60.38 103 SER A O 1
ATOM 832 N N . ALA A 1 104 ? 55.070 -24.304 1.465 1.00 56.62 104 ALA A N 1
ATOM 833 C CA . ALA A 1 104 ? 55.679 -23.201 0.714 1.00 56.62 104 ALA A CA 1
ATOM 834 C C . ALA A 1 104 ? 55.503 -21.815 1.375 1.00 56.62 104 ALA A C 1
ATOM 836 O O . ALA A 1 104 ? 56.205 -20.869 1.018 1.00 56.62 104 ALA A O 1
ATOM 837 N N . TYR A 1 105 ? 54.580 -21.682 2.335 1.00 53.91 105 TYR A N 1
ATOM 838 C CA . TYR A 1 105 ? 54.291 -20.431 3.047 1.00 53.91 105 TYR A CA 1
ATOM 839 C C . TYR A 1 105 ? 54.862 -20.387 4.469 1.00 53.91 105 TYR A C 1
ATOM 841 O O . TYR A 1 105 ? 54.903 -19.317 5.074 1.00 53.91 105 TYR A O 1
ATOM 849 N N . PHE A 1 106 ? 55.345 -21.515 4.992 1.00 54.34 106 PHE A N 1
ATOM 850 C CA . PHE A 1 106 ? 56.089 -21.573 6.246 1.00 54.34 106 PHE A CA 1
ATOM 851 C C . PHE A 1 106 ? 57.594 -21.571 5.961 1.00 54.34 106 PHE A C 1
ATOM 853 O O . PHE A 1 106 ? 58.283 -22.565 6.171 1.00 54.34 106 PHE A O 1
ATOM 860 N N . GLN A 1 107 ? 58.133 -20.436 5.507 1.00 48.75 107 GLN A N 1
ATOM 861 C CA . GLN A 1 107 ? 59.564 -20.205 5.702 1.00 48.75 107 GLN A CA 1
ATOM 862 C C . GLN A 1 107 ? 59.794 -19.961 7.194 1.00 48.75 107 GLN A C 1
ATOM 864 O O . GLN A 1 107 ?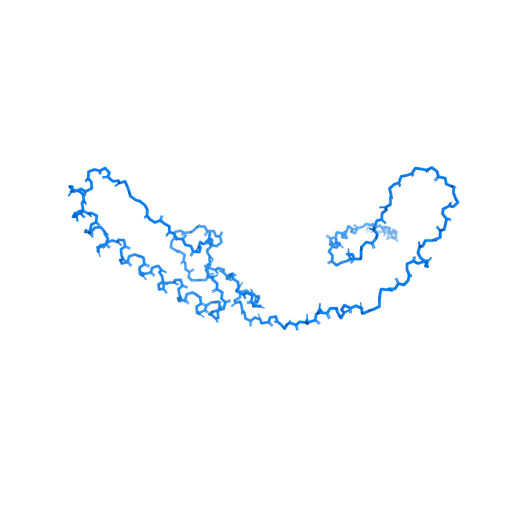 59.253 -19.027 7.785 1.00 48.75 107 GLN A O 1
ATOM 869 N N . SER A 1 108 ? 60.551 -20.872 7.801 1.00 41.78 108 SER A N 1
ATOM 870 C CA . SER A 1 108 ? 61.009 -20.829 9.184 1.00 41.78 108 SER A CA 1
ATOM 871 C C . SER A 1 108 ? 61.516 -19.436 9.546 1.00 41.78 108 SER A C 1
ATOM 873 O O . SER A 1 108 ? 62.461 -18.930 8.942 1.00 41.78 108 SER A O 1
ATOM 875 N N . ALA A 1 109 ? 60.875 -18.835 10.546 1.00 40.50 109 ALA A N 1
ATOM 876 C CA . ALA A 1 109 ? 61.264 -17.560 11.114 1.00 40.50 109 ALA A CA 1
ATOM 877 C C . ALA A 1 109 ? 62.702 -17.624 11.647 1.00 40.50 109 ALA A C 1
ATOM 879 O O . ALA A 1 109 ? 62.959 -18.229 12.687 1.00 40.50 109 ALA A O 1
ATOM 880 N N . SER A 1 110 ? 63.629 -16.943 10.979 1.00 38.16 110 SER A N 1
ATOM 881 C CA . SER A 1 110 ? 64.861 -16.480 11.609 1.00 38.16 110 SER A CA 1
ATOM 882 C C . SER A 1 110 ? 64.632 -15.061 12.130 1.00 38.16 110 SER A C 1
ATOM 884 O O . SER A 1 110 ? 64.690 -14.089 11.384 1.00 38.16 110 SER A O 1
ATOM 886 N N . THR A 1 111 ? 64.332 -14.987 13.429 1.00 39.53 111 THR A N 1
ATOM 887 C CA . THR A 1 111 ? 64.713 -13.908 14.360 1.00 39.53 111 THR A CA 1
ATOM 888 C C . THR A 1 111 ? 64.508 -12.451 13.918 1.00 39.53 111 THR A C 1
ATOM 890 O O . THR A 1 111 ? 65.376 -11.858 13.286 1.00 39.53 111 THR A O 1
ATOM 893 N N . SER A 1 112 ? 63.448 -11.804 14.413 1.00 34.78 112 SER A N 1
ATOM 894 C CA . SER A 1 112 ? 63.567 -10.661 15.346 1.00 34.78 112 SER A CA 1
ATOM 895 C C . SER A 1 112 ? 62.195 -10.062 15.702 1.00 34.78 112 SER A C 1
ATOM 897 O O . SER A 1 112 ? 61.357 -9.793 14.853 1.00 34.78 112 SER A O 1
ATOM 899 N N . SER A 1 113 ? 61.986 -9.941 17.014 1.00 41.59 113 SER A N 1
ATOM 900 C CA . SER A 1 113 ? 61.064 -9.081 17.767 1.00 41.59 113 SER A CA 1
ATOM 901 C C . SER A 1 113 ? 59.950 -8.297 17.046 1.00 41.59 113 SER A C 1
ATOM 903 O O . SER A 1 113 ? 60.199 -7.422 16.221 1.00 41.59 113 SER A O 1
ATOM 905 N N . SER A 1 114 ? 58.744 -8.456 17.611 1.00 39.62 114 SER A N 1
ATOM 906 C CA . SER A 1 114 ? 57.603 -7.521 17.653 1.00 39.62 114 SER A CA 1
ATOM 907 C C . SER A 1 114 ? 56.729 -7.320 16.401 1.00 39.62 114 SER A C 1
ATOM 909 O O . SER A 1 114 ? 57.035 -6.528 15.523 1.00 39.62 114 SER A O 1
ATOM 911 N N . GLY A 1 115 ? 55.513 -7.887 16.456 1.00 38.03 115 GLY A N 1
ATOM 912 C CA . GLY A 1 115 ? 54.300 -7.135 16.104 1.00 38.03 115 GLY A CA 1
ATOM 913 C C . GLY A 1 115 ? 53.548 -7.514 14.819 1.00 38.03 115 GLY A C 1
ATOM 914 O O . GLY A 1 115 ? 53.813 -6.977 13.755 1.00 38.03 115 GLY A O 1
ATOM 915 N N . ILE A 1 116 ? 52.467 -8.286 15.003 1.00 41.69 116 ILE A N 1
ATOM 916 C CA . ILE A 1 116 ? 51.224 -8.317 14.198 1.00 41.69 116 ILE A CA 1
ATOM 917 C C . ILE A 1 116 ? 51.336 -8.901 12.772 1.00 41.69 116 ILE A C 1
ATOM 919 O O . ILE A 1 116 ? 51.611 -8.206 11.795 1.00 41.69 116 ILE A O 1
ATOM 923 N N . ASN A 1 117 ? 50.947 -10.175 12.641 1.00 43.47 117 ASN A N 1
ATOM 924 C CA . ASN A 1 117 ? 50.672 -10.837 11.362 1.00 43.47 117 ASN A CA 1
ATOM 925 C C . ASN A 1 117 ? 49.522 -10.131 10.623 1.00 43.47 117 ASN A C 1
ATOM 927 O O . ASN A 1 117 ? 48.347 -10.312 10.951 1.00 43.47 117 ASN A O 1
ATOM 931 N N . ARG A 1 118 ? 49.841 -9.320 9.611 1.00 41.34 118 ARG A N 1
ATOM 932 C CA . ARG A 1 118 ? 48.839 -8.743 8.709 1.00 41.34 118 ARG A CA 1
ATOM 933 C C . ARG A 1 118 ? 48.437 -9.787 7.671 1.00 41.34 118 ARG A C 1
ATOM 935 O O . ARG A 1 118 ? 49.153 -10.023 6.704 1.00 41.34 118 ARG A O 1
ATOM 942 N N . TYR A 1 119 ? 47.265 -10.385 7.865 1.00 39.97 119 TYR A N 1
ATOM 943 C CA . TYR A 1 119 ? 46.552 -11.089 6.803 1.00 39.97 119 TYR A CA 1
ATOM 944 C C . TYR A 1 119 ? 46.314 -10.127 5.627 1.00 39.97 119 TYR A C 1
ATOM 946 O O . TYR A 1 119 ? 45.500 -9.210 5.728 1.00 39.97 119 TYR A O 1
ATOM 954 N N . ASN A 1 120 ? 46.998 -10.339 4.502 1.00 49.38 120 ASN A N 1
ATOM 955 C CA . ASN A 1 120 ? 46.683 -9.664 3.243 1.00 49.38 120 ASN A CA 1
ATOM 956 C C . ASN A 1 120 ? 45.530 -10.402 2.547 1.00 49.38 120 ASN A C 1
ATOM 958 O O . ASN A 1 120 ? 45.741 -11.250 1.684 1.00 49.38 120 ASN A O 1
ATOM 962 N N . ALA A 1 121 ? 44.292 -10.090 2.934 1.00 42.47 121 ALA A N 1
ATOM 963 C CA . ALA A 1 121 ? 43.119 -10.469 2.152 1.00 42.47 121 ALA A CA 1
ATOM 964 C C . ALA A 1 121 ? 42.965 -9.507 0.950 1.00 42.47 121 ALA A C 1
ATOM 966 O O . ALA A 1 121 ? 43.025 -8.289 1.141 1.00 42.47 121 ALA A O 1
ATOM 967 N N . PRO A 1 122 ? 42.740 -9.998 -0.283 1.00 42.56 122 PRO A N 1
ATOM 968 C CA . PRO A 1 122 ? 42.585 -9.144 -1.456 1.00 42.56 122 PRO A CA 1
ATOM 969 C C . PRO A 1 122 ? 41.192 -8.496 -1.460 1.00 42.56 122 PRO A C 1
ATOM 971 O O . PRO A 1 122 ? 40.246 -9.023 -2.034 1.00 42.56 122 PRO A O 1
ATOM 974 N N . ASN A 1 123 ? 41.069 -7.331 -0.825 1.00 45.38 123 ASN A N 1
ATOM 975 C CA . ASN A 1 123 ? 39.911 -6.441 -0.935 1.00 45.38 123 ASN A CA 1
ATOM 976 C C . ASN A 1 123 ? 40.368 -5.103 -1.530 1.00 45.38 123 ASN A C 1
ATOM 978 O O . ASN A 1 123 ? 40.561 -4.128 -0.810 1.00 45.38 123 ASN A O 1
ATOM 982 N N . GLN A 1 124 ? 40.563 -5.047 -2.850 1.00 46.19 124 GLN A N 1
ATOM 983 C CA . GLN A 1 124 ? 40.904 -3.793 -3.541 1.00 46.19 124 GLN A CA 1
ATOM 984 C C . GLN A 1 124 ? 39.732 -3.128 -4.281 1.00 46.19 124 GLN A C 1
ATOM 986 O O . GLN A 1 124 ? 39.933 -2.098 -4.909 1.00 46.19 124 GLN A O 1
ATOM 991 N N . TYR A 1 125 ? 38.496 -3.632 -4.175 1.00 44.62 125 TYR A N 1
ATOM 992 C CA . TYR A 1 125 ? 37.371 -3.054 -4.933 1.00 44.62 125 TYR A CA 1
ATOM 993 C C . TYR A 1 125 ? 36.510 -2.016 -4.190 1.00 44.62 125 TYR A C 1
ATOM 995 O O . TYR A 1 125 ? 35.548 -1.505 -4.750 1.00 44.62 125 TYR A O 1
ATOM 1003 N N . TYR A 1 126 ? 36.869 -1.639 -2.958 1.00 41.56 126 TYR A N 1
ATOM 1004 C CA . TYR A 1 126 ? 36.235 -0.520 -2.246 1.00 41.56 126 TYR A CA 1
ATOM 1005 C C . TYR A 1 126 ? 37.284 0.337 -1.531 1.00 41.56 126 TYR A C 1
ATOM 1007 O O . TYR A 1 126 ? 37.274 0.474 -0.311 1.00 41.56 126 TYR A O 1
ATOM 1015 N N . ALA A 1 127 ? 38.221 0.913 -2.286 1.00 36.44 127 ALA A N 1
ATOM 1016 C CA . ALA A 1 127 ? 39.159 1.893 -1.754 1.00 36.44 127 ALA A CA 1
ATOM 1017 C C . ALA A 1 127 ? 39.194 3.159 -2.627 1.00 36.44 127 ALA A C 1
ATOM 1019 O O . ALA A 1 127 ? 39.851 3.209 -3.657 1.00 36.44 127 ALA A O 1
ATOM 1020 N N . ARG A 1 128 ? 38.513 4.198 -2.124 1.00 38.28 128 ARG A N 1
ATOM 1021 C CA . ARG A 1 128 ? 38.765 5.636 -2.339 1.00 38.28 128 ARG A CA 1
ATOM 1022 C C . ARG A 1 128 ? 38.600 6.221 -3.753 1.00 38.28 128 ARG A C 1
ATOM 1024 O O . ARG A 1 128 ? 39.569 6.447 -4.468 1.00 38.28 128 ARG A O 1
ATOM 1031 N N . THR A 1 129 ? 37.419 6.787 -4.006 1.00 40.16 129 THR A N 1
ATOM 1032 C CA . THR A 1 129 ? 37.331 8.126 -4.615 1.00 40.16 129 THR A CA 1
ATOM 1033 C C . THR A 1 129 ? 37.718 9.168 -3.565 1.00 40.16 129 THR A C 1
ATOM 1035 O O . THR A 1 129 ? 36.894 9.617 -2.772 1.00 40.16 129 THR A O 1
ATOM 1038 N N . ASN A 1 130 ? 39.002 9.504 -3.510 1.00 41.34 130 ASN A N 1
ATOM 1039 C CA . ASN A 1 130 ? 39.491 10.739 -2.901 1.00 41.34 130 ASN A CA 1
ATOM 1040 C C . ASN A 1 130 ? 40.811 11.104 -3.587 1.00 41.34 130 ASN A C 1
ATOM 1042 O O . ASN A 1 130 ? 41.892 10.953 -3.020 1.00 41.34 130 ASN A O 1
ATOM 1046 N N . VAL A 1 131 ? 40.715 11.542 -4.844 1.00 38.31 131 VAL A N 1
ATOM 1047 C CA . VAL A 1 131 ? 41.821 12.227 -5.514 1.00 38.31 131 VAL A CA 1
ATOM 1048 C C . VAL A 1 131 ? 41.691 13.704 -5.164 1.00 38.31 131 VAL A C 1
ATOM 1050 O O . VAL A 1 131 ? 40.944 14.455 -5.785 1.00 38.31 131 VAL A O 1
ATOM 1053 N N . LYS A 1 132 ? 42.403 14.100 -4.106 1.00 34.12 132 LYS A N 1
ATOM 1054 C CA . LYS A 1 132 ? 42.850 15.480 -3.937 1.00 34.12 132 LYS A CA 1
ATOM 1055 C C . LYS A 1 132 ? 43.847 15.749 -5.063 1.00 34.12 132 LYS A C 1
ATOM 1057 O O . LYS A 1 132 ? 44.953 15.218 -5.031 1.00 34.12 132 LYS A O 1
ATOM 1062 N N . ASN A 1 133 ? 43.446 16.551 -6.045 1.00 40.03 133 ASN A N 1
ATOM 1063 C CA . ASN A 1 133 ? 44.391 17.212 -6.934 1.00 40.03 133 ASN A CA 1
ATOM 1064 C C . ASN A 1 133 ? 45.205 18.187 -6.094 1.00 40.03 133 ASN A C 1
ATOM 1066 O O . ASN A 1 133 ? 44.656 19.160 -5.594 1.00 40.03 133 ASN A O 1
ATOM 1070 N N . ASN A 1 134 ? 46.481 17.878 -5.919 1.00 32.88 134 ASN A N 1
ATOM 1071 C CA . ASN A 1 134 ? 47.556 18.832 -5.699 1.00 32.88 134 ASN A CA 1
ATOM 1072 C C . ASN A 1 134 ? 48.846 18.053 -5.913 1.00 32.88 134 ASN A C 1
ATOM 1074 O O . ASN A 1 134 ? 49.161 17.188 -5.096 1.00 32.88 134 ASN A O 1
ATOM 1078 N N . ASN A 1 135 ? 49.574 18.350 -6.991 1.00 32.59 135 ASN A N 1
ATOM 1079 C CA . ASN A 1 135 ? 50.854 19.030 -6.819 1.00 32.59 135 ASN A CA 1
ATOM 1080 C C . ASN A 1 135 ? 51.633 19.270 -8.121 1.00 32.59 135 ASN A C 1
ATOM 1082 O O . ASN A 1 135 ? 51.712 18.393 -8.974 1.00 32.59 135 ASN A O 1
ATOM 1086 N N . LEU A 1 136 ? 52.291 20.438 -8.110 1.00 35.09 136 LEU A N 1
ATOM 1087 C CA . LEU A 1 136 ? 53.442 20.892 -8.899 1.00 35.09 136 LEU A CA 1
ATOM 1088 C C . LEU A 1 136 ? 53.209 21.207 -10.394 1.00 35.09 136 LEU A C 1
ATOM 1090 O O . LEU A 1 136 ? 52.532 20.472 -11.092 1.00 35.09 136 LEU A O 1
ATOM 1094 N N . GLU A 1 137 ? 53.806 22.222 -11.023 1.00 32.84 137 GLU A N 1
ATOM 1095 C CA . GLU A 1 137 ? 54.632 23.371 -10.624 1.00 32.84 137 GLU A CA 1
ATOM 1096 C C . GLU A 1 137 ? 54.977 24.132 -11.930 1.00 32.84 137 GLU A C 1
ATOM 1098 O O . GLU A 1 137 ? 55.243 23.499 -12.947 1.00 32.84 137 GLU A O 1
ATOM 1103 N N . LYS A 1 138 ? 55.025 25.475 -11.872 1.00 35.97 138 LYS A N 1
ATOM 1104 C CA . LYS A 1 138 ? 55.676 26.420 -12.816 1.00 35.97 138 LYS A CA 1
ATOM 1105 C C . LYS A 1 138 ? 55.173 26.504 -14.273 1.00 35.97 138 LYS A C 1
ATOM 1107 O O . LYS A 1 138 ? 55.495 25.663 -15.105 1.00 35.97 138 LYS A O 1
ATOM 1112 N N . ARG A 1 139 ? 54.611 27.674 -14.622 1.00 36.19 139 ARG A N 1
ATOM 1113 C CA . ARG A 1 139 ? 55.211 28.640 -15.578 1.00 36.19 139 ARG A CA 1
ATOM 1114 C C . ARG A 1 139 ? 54.428 29.969 -15.615 1.00 36.19 139 ARG A C 1
ATOM 1116 O O . ARG A 1 139 ? 53.295 30.015 -16.062 1.00 36.19 139 ARG A O 1
ATOM 1123 N N . GLU A 1 140 ? 55.112 30.987 -15.095 1.00 34.88 140 GLU A N 1
ATOM 1124 C CA . GLU A 1 140 ? 55.208 32.405 -15.493 1.00 34.88 140 GLU A CA 1
ATOM 1125 C C . GLU A 1 140 ? 53.984 33.338 -15.611 1.00 34.88 140 GLU A C 1
ATOM 1127 O O . GLU A 1 140 ? 53.041 33.122 -16.365 1.00 34.88 140 GLU A O 1
ATOM 1132 N N . LEU A 1 141 ? 54.119 34.465 -14.893 1.00 35.25 141 LEU A N 1
ATOM 1133 C CA . LEU A 1 141 ? 53.389 35.722 -15.041 1.00 35.25 141 LEU A CA 1
ATOM 1134 C C . LEU A 1 141 ? 53.599 36.343 -16.430 1.00 35.25 141 LEU A C 1
ATOM 1136 O O . LEU A 1 141 ? 54.731 36.415 -16.908 1.00 35.25 141 LEU A O 1
ATOM 1140 N N . LYS A 1 142 ? 52.565 37.014 -16.943 1.00 35.84 142 LYS A N 1
ATOM 1141 C CA . LYS A 1 142 ? 52.721 38.382 -17.450 1.00 35.84 142 LYS A CA 1
ATOM 1142 C C . LYS A 1 142 ? 51.440 39.184 -17.218 1.00 35.84 142 LYS A C 1
ATOM 1144 O O . LYS A 1 142 ? 50.347 38.631 -17.244 1.00 35.84 142 LYS A O 1
ATOM 1149 N N . ILE A 1 143 ? 51.701 40.443 -16.882 1.00 43.00 143 ILE A N 1
ATOM 1150 C CA . ILE A 1 143 ? 50.835 41.542 -16.438 1.00 43.00 143 ILE A CA 1
ATOM 1151 C C . ILE A 1 143 ? 49.697 41.813 -17.421 1.00 43.00 143 ILE A C 1
ATOM 1153 O O . ILE A 1 143 ? 49.968 41.731 -18.640 1.00 43.00 143 ILE A O 1
#

InterPro domains:
  IPR000742 EGF-like domain [PS00022] (71-82)
  IPR000742 EGF-like domain [PS01186] (71-82)
  IPR000742 EGF-like domain [PS50026] (40-83)
  IPR013785 Aldolase-type TIM barrel [G3DSA:3.20.20.70] (1-94)
  IPR018155 Hyaluronidase [PF01630] (5-61)

pLDDT: mean 71.71, std 22.84, range [32.59, 97.12]